Protein AF-A0A969HF76-F1 (afdb_monomer_lite)

Secondary structure (DSSP, 8-state):
-EEE---TTTHHHHHHHHHHHHHHHHHHHHHHHHHHHHHHHHHSS-HHHHHHH--GGGSTTHHHHHHHHHHHHHHHHHHHHHHHHHHTPEEE-HHHHHHHSPP--------------------------------

Sequence (135 aa):
MVIELREKGGAQPVLQAIEAYKVRLKAGIERSKRQLAKFEQHYGVDTGHFLQTMAAEDLDGGDLEYVEWAGEARLLEGLEAELTELDHAHFSFPWLVERMLPKKEHRVTQRLRGDTQRETKHPLRTSVISLCSSA

pLDDT: mean 78.89, std 23.84, range [31.62, 98.88]

Structure (mmCIF, N/CA/C/O backbone):
data_AF-A0A969HF76-F1
#
_entry.id   AF-A0A969HF76-F1
#
loop_
_atom_site.group_PDB
_atom_site.id
_atom_site.type_symbol
_atom_site.label_atom_id
_atom_site.label_alt_id
_atom_site.label_comp_id
_atom_site.label_asym_id
_atom_site.label_entity_id
_atom_site.label_seq_id
_atom_site.pdbx_PDB_ins_code
_atom_site.Cartn_x
_atom_site.Cartn_y
_atom_site.Cartn_z
_atom_site.occupancy
_atom_site.B_iso_or_equiv
_atom_site.auth_seq_id
_atom_site.auth_comp_id
_atom_site.auth_asym_id
_atom_site.auth_atom_id
_atom_site.pdbx_PDB_model_num
ATOM 1 N N . MET A 1 1 ? 12.786 -11.709 -9.544 1.00 79.38 1 MET A N 1
ATOM 2 C CA . MET A 1 1 ? 12.393 -11.732 -10.980 1.00 79.38 1 MET A CA 1
ATOM 3 C C . MET A 1 1 ? 13.620 -11.466 -11.860 1.00 79.38 1 MET A C 1
ATOM 5 O O . MET A 1 1 ? 14.520 -10.777 -11.392 1.00 79.38 1 MET A O 1
ATOM 9 N N . VAL A 1 2 ? 13.679 -11.978 -13.100 1.00 79.31 2 VAL A N 1
ATOM 10 C CA . VAL A 1 2 ? 14.730 -11.630 -14.086 1.00 79.31 2 VAL A CA 1
ATOM 11 C C . VAL A 1 2 ? 14.092 -11.021 -15.333 1.00 79.31 2 VAL A C 1
ATOM 13 O O . VAL A 1 2 ? 13.146 -11.592 -15.868 1.00 79.31 2 VAL A O 1
ATOM 16 N N . ILE A 1 3 ? 14.615 -9.885 -15.801 1.00 79.69 3 ILE A N 1
ATOM 17 C CA . ILE A 1 3 ? 14.142 -9.186 -17.006 1.00 79.69 3 ILE A CA 1
ATOM 18 C C . ILE A 1 3 ? 15.264 -9.191 -18.055 1.00 79.69 3 ILE A C 1
ATOM 20 O O . ILE A 1 3 ? 16.329 -8.614 -17.833 1.00 79.69 3 ILE A O 1
ATOM 24 N N . GLU A 1 4 ? 15.038 -9.846 -19.200 1.00 77.69 4 GLU A N 1
ATOM 25 C CA . GLU A 1 4 ? 15.976 -9.863 -20.333 1.00 77.69 4 GLU A CA 1
ATOM 26 C C . GLU A 1 4 ? 15.750 -8.673 -21.273 1.00 77.69 4 GLU A C 1
ATOM 28 O O . GLU A 1 4 ? 14.685 -8.538 -21.875 1.00 77.69 4 GLU A O 1
ATOM 33 N N . LEU A 1 5 ? 16.779 -7.849 -21.485 1.00 79.06 5 LEU A N 1
ATOM 34 C CA . LEU A 1 5 ? 16.720 -6.704 -22.397 1.00 79.06 5 LEU A CA 1
ATOM 35 C C . LEU A 1 5 ? 17.625 -6.947 -23.609 1.00 79.06 5 LEU A C 1
ATOM 37 O O . LEU A 1 5 ? 18.821 -6.651 -23.594 1.00 79.06 5 LEU A O 1
ATOM 41 N N . ARG A 1 6 ? 17.032 -7.523 -24.665 1.00 70.62 6 ARG A N 1
ATOM 42 C CA . ARG A 1 6 ? 17.732 -8.017 -25.869 1.00 70.62 6 ARG A CA 1
ATOM 43 C C . ARG A 1 6 ? 18.296 -6.915 -26.761 1.00 70.62 6 ARG A C 1
ATOM 45 O O . ARG A 1 6 ? 19.363 -7.099 -27.337 1.00 70.62 6 ARG A O 1
ATOM 52 N N . GLU A 1 7 ? 17.626 -5.770 -26.839 1.00 75.06 7 GLU A N 1
ATOM 53 C CA . GLU A 1 7 ? 18.064 -4.642 -27.660 1.00 75.06 7 GLU A CA 1
ATOM 54 C C . GLU A 1 7 ? 18.624 -3.499 -26.816 1.00 75.06 7 GLU A C 1
ATOM 56 O O . GLU A 1 7 ? 17.982 -2.984 -25.899 1.00 75.06 7 GLU A O 1
ATOM 61 N N . LYS A 1 8 ? 19.821 -3.041 -27.189 1.00 67.31 8 LYS A N 1
ATOM 62 C CA . LYS A 1 8 ? 20.531 -1.958 -26.501 1.00 67.31 8 LYS A CA 1
ATOM 63 C C . LYS A 1 8 ? 19.772 -0.621 -26.523 1.00 67.31 8 LYS A C 1
ATOM 65 O O . LYS A 1 8 ? 19.903 0.154 -25.583 1.00 67.31 8 LYS A O 1
ATOM 70 N N . GLY A 1 9 ? 18.987 -0.355 -27.572 1.00 74.81 9 GLY A N 1
ATOM 71 C CA . GLY A 1 9 ? 18.173 0.864 -27.692 1.00 74.81 9 GLY A CA 1
ATOM 72 C C . GLY A 1 9 ? 16.927 0.867 -26.797 1.00 74.81 9 GLY A C 1
ATOM 73 O O . GLY A 1 9 ? 16.581 1.905 -26.242 1.00 74.81 9 GLY A O 1
ATOM 74 N N . GLY A 1 10 ? 16.288 -0.293 -26.606 1.00 76.06 10 GLY A N 1
ATOM 75 C CA . GLY A 1 10 ? 15.084 -0.431 -25.775 1.00 76.06 10 GLY A CA 1
ATOM 76 C C . GLY A 1 10 ? 15.357 -0.514 -24.269 1.00 76.06 10 GLY A C 1
ATOM 77 O O . GLY A 1 10 ? 14.471 -0.234 -23.467 1.00 76.06 10 GLY A O 1
ATOM 78 N N . ALA A 1 11 ? 16.586 -0.853 -23.867 1.00 83.19 11 ALA A N 1
ATOM 79 C CA . ALA A 1 11 ? 16.950 -1.043 -22.464 1.00 83.19 11 ALA A CA 1
ATOM 80 C C . ALA A 1 11 ? 16.732 0.204 -21.583 1.00 83.19 11 ALA A C 1
ATOM 82 O O . ALA A 1 11 ? 16.192 0.101 -20.483 1.00 83.19 11 ALA A O 1
ATOM 83 N N . GLN A 1 12 ? 17.147 1.385 -22.051 1.00 84.56 12 GLN A N 1
ATOM 84 C CA . GLN A 1 12 ? 17.135 2.598 -21.229 1.00 84.56 12 GLN A CA 1
ATOM 85 C C . GLN A 1 12 ? 15.720 3.161 -20.973 1.00 84.56 12 GLN A C 1
ATOM 87 O O . GLN A 1 12 ? 15.438 3.471 -19.814 1.00 84.56 12 GLN A O 1
ATOM 92 N N . PRO A 1 13 ? 14.802 3.222 -21.963 1.00 88.50 13 PRO A N 1
ATOM 93 C CA . PRO A 1 13 ? 13.399 3.559 -21.707 1.00 88.50 13 PRO A CA 1
ATOM 94 C C . PRO A 1 13 ? 12.704 2.606 -20.724 1.00 88.50 13 PRO A C 1
ATOM 96 O O . PRO A 1 13 ? 11.936 3.065 -19.882 1.00 88.50 13 PRO A O 1
ATOM 99 N N . VAL A 1 14 ? 12.996 1.297 -20.775 1.00 89.69 14 VAL A N 1
ATOM 100 C CA . VAL A 1 14 ? 12.409 0.319 -19.838 1.00 89.69 14 VAL A CA 1
ATOM 101 C C . VAL A 1 14 ? 12.888 0.562 -18.405 1.00 89.69 14 VAL A C 1
ATOM 103 O O . VAL A 1 14 ? 12.067 0.604 -17.493 1.00 89.69 14 VAL A O 1
ATOM 106 N N . LEU A 1 15 ? 14.190 0.792 -18.196 1.00 88.69 15 LEU A N 1
ATOM 107 C CA . LEU A 1 15 ? 14.722 1.134 -16.870 1.00 88.69 15 LEU A CA 1
ATOM 108 C C . LEU A 1 15 ? 14.096 2.428 -16.322 1.00 88.69 15 LEU A C 1
ATOM 110 O O . LEU A 1 15 ? 13.695 2.474 -15.163 1.00 88.69 15 LEU A O 1
ATOM 114 N N . GLN A 1 16 ? 13.949 3.459 -17.160 1.00 91.88 16 GLN A N 1
ATOM 115 C CA . GLN A 1 16 ? 13.294 4.713 -16.771 1.00 91.88 16 GLN A CA 1
ATOM 116 C C . GLN A 1 16 ? 11.816 4.517 -16.403 1.00 91.88 16 GLN A C 1
ATOM 118 O O . GLN A 1 16 ? 11.350 5.112 -15.433 1.00 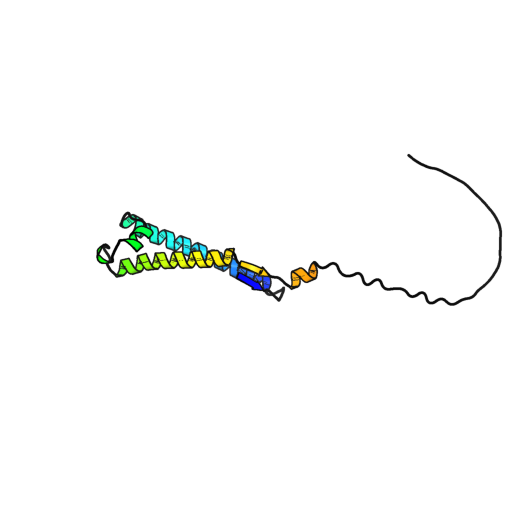91.88 16 GLN A O 1
ATOM 123 N N . ALA A 1 17 ? 11.087 3.670 -17.136 1.00 93.12 17 ALA A N 1
ATOM 124 C CA . ALA A 1 17 ? 9.698 3.342 -16.826 1.00 93.12 17 ALA A CA 1
ATOM 125 C C . ALA A 1 17 ? 9.562 2.598 -15.486 1.00 93.12 17 ALA A C 1
ATOM 127 O O . ALA A 1 17 ? 8.661 2.909 -14.709 1.00 93.12 17 ALA A O 1
ATOM 128 N N . ILE A 1 18 ? 10.477 1.669 -15.186 1.00 94.19 18 ILE A N 1
ATOM 129 C CA . ILE A 1 18 ? 10.492 0.925 -13.917 1.00 94.19 18 ILE A CA 1
ATOM 130 C C . ILE A 1 18 ? 10.798 1.855 -12.738 1.00 94.19 18 ILE A C 1
ATOM 132 O O . ILE A 1 18 ? 10.076 1.823 -11.744 1.00 94.19 18 ILE A O 1
ATOM 136 N N . GLU A 1 19 ? 11.792 2.739 -12.848 1.00 94.62 19 GLU A N 1
ATOM 137 C CA . GLU A 1 19 ? 12.088 3.708 -11.783 1.00 94.62 19 GLU A CA 1
ATOM 138 C C . GLU A 1 19 ? 10.936 4.706 -11.572 1.00 94.62 19 GLU A C 1
ATOM 140 O O . GLU A 1 19 ? 10.531 4.962 -10.436 1.00 94.62 19 GLU A O 1
ATOM 145 N N . ALA A 1 20 ? 10.318 5.201 -12.651 1.00 97.06 20 ALA A N 1
ATOM 146 C CA . ALA A 1 20 ? 9.118 6.032 -12.554 1.00 97.06 20 ALA A CA 1
ATOM 147 C C . ALA A 1 20 ? 7.943 5.287 -11.887 1.00 97.06 20 ALA A C 1
ATOM 149 O O . ALA A 1 20 ? 7.167 5.892 -11.145 1.00 97.06 20 ALA A O 1
ATOM 150 N N . TYR A 1 21 ? 7.817 3.977 -12.112 1.00 97.69 21 TYR A N 1
ATOM 151 C CA . TYR A 1 21 ? 6.798 3.147 -11.475 1.00 97.69 21 TYR A CA 1
ATOM 152 C C . TYR A 1 21 ? 7.081 2.922 -9.981 1.00 97.69 21 TYR A C 1
ATOM 154 O O . TYR A 1 21 ? 6.193 3.156 -9.162 1.00 97.69 21 TYR A O 1
ATOM 162 N N . LYS A 1 22 ? 8.330 2.626 -9.593 1.00 97.62 22 LYS A N 1
ATOM 163 C CA . LYS A 1 22 ? 8.752 2.550 -8.179 1.00 97.62 22 LYS A CA 1
ATOM 164 C C . LYS A 1 22 ? 8.459 3.837 -7.406 1.00 97.62 22 LYS A C 1
ATOM 166 O O . LYS A 1 22 ? 8.016 3.776 -6.261 1.00 97.62 22 LYS A O 1
ATOM 171 N N . VAL A 1 23 ? 8.664 5.006 -8.020 1.00 98.25 23 VAL A N 1
ATOM 172 C CA . VAL A 1 23 ? 8.302 6.305 -7.418 1.00 98.25 23 VAL A CA 1
ATOM 173 C C . VAL A 1 23 ? 6.790 6.413 -7.175 1.00 98.25 23 VAL A C 1
ATOM 175 O O . VAL A 1 23 ? 6.375 6.910 -6.128 1.00 98.25 23 VAL A O 1
ATOM 178 N N . ARG A 1 24 ? 5.954 5.911 -8.095 1.00 98.38 24 ARG A N 1
ATOM 179 C CA . ARG A 1 24 ? 4.488 5.898 -7.937 1.00 98.38 24 ARG A CA 1
ATOM 180 C C . ARG A 1 24 ? 4.033 4.924 -6.847 1.00 98.38 24 ARG A C 1
ATOM 182 O O . ARG A 1 24 ? 3.186 5.312 -6.047 1.00 98.38 24 ARG A O 1
ATOM 189 N N . LEU A 1 25 ? 4.627 3.730 -6.762 1.00 98.56 25 LEU A N 1
ATOM 190 C CA . LEU A 1 25 ? 4.370 2.775 -5.674 1.00 98.56 25 LEU A CA 1
ATOM 191 C C . LEU A 1 25 ? 4.706 3.391 -4.311 1.00 98.56 25 LEU A C 1
ATOM 193 O O . LEU A 1 25 ? 3.855 3.415 -3.428 1.00 98.56 25 LEU A O 1
ATOM 197 N N . LYS A 1 26 ? 5.890 4.004 -4.168 1.00 98.75 26 LYS A N 1
ATOM 198 C CA . LYS A 1 26 ? 6.300 4.716 -2.941 1.00 98.75 26 LYS A CA 1
ATOM 199 C C . LYS A 1 26 ? 5.317 5.831 -2.562 1.00 98.75 26 LYS A C 1
ATOM 201 O O . LYS A 1 26 ? 4.925 5.932 -1.405 1.00 98.75 26 LYS A O 1
ATOM 206 N N . ALA A 1 27 ? 4.850 6.627 -3.526 1.00 98.62 27 ALA A N 1
ATOM 207 C CA . ALA A 1 27 ? 3.831 7.649 -3.271 1.00 98.62 27 ALA A CA 1
ATOM 208 C C . ALA A 1 27 ? 2.471 7.060 -2.829 1.00 98.62 27 ALA A C 1
ATOM 210 O O . ALA A 1 27 ? 1.781 7.671 -2.008 1.00 98.62 27 ALA A O 1
ATOM 211 N N . GLY A 1 28 ? 2.098 5.882 -3.345 1.00 98.62 28 GLY A N 1
ATOM 212 C CA . GLY A 1 28 ? 0.917 5.121 -2.926 1.00 98.62 28 GLY A CA 1
ATOM 213 C C . GLY A 1 28 ? 1.039 4.571 -1.502 1.00 98.62 28 GLY A C 1
ATOM 214 O O . GLY A 1 28 ? 0.156 4.814 -0.683 1.00 98.62 28 GLY A O 1
ATOM 215 N N . ILE A 1 29 ? 2.159 3.920 -1.177 1.00 98.88 29 ILE A N 1
ATOM 216 C CA . ILE A 1 29 ? 2.488 3.407 0.167 1.00 98.88 29 ILE A CA 1
ATOM 217 C C . ILE A 1 29 ? 2.366 4.525 1.208 1.00 98.88 29 ILE A C 1
ATOM 219 O O . ILE A 1 29 ? 1.644 4.399 2.194 1.00 98.88 29 ILE A O 1
ATOM 223 N N . GLU A 1 30 ? 2.996 5.669 0.939 1.00 98.81 30 GLU A N 1
ATOM 224 C CA . GLU A 1 30 ? 2.966 6.831 1.829 1.00 98.81 30 GLU A CA 1
ATOM 225 C C . GLU A 1 30 ? 1.565 7.449 1.968 1.00 98.81 30 GLU A C 1
ATOM 227 O O . GLU A 1 30 ? 1.218 7.981 3.023 1.00 98.81 30 GLU A O 1
ATOM 232 N N . ARG A 1 31 ? 0.731 7.393 0.920 1.00 98.75 31 ARG A N 1
ATOM 233 C CA . ARG A 1 31 ? -0.685 7.785 1.013 1.00 98.75 31 ARG A CA 1
ATOM 234 C C . ARG A 1 31 ? -1.464 6.821 1.907 1.00 98.75 31 ARG A C 1
ATOM 236 O O . ARG A 1 31 ? -2.187 7.302 2.774 1.00 98.75 31 ARG A O 1
ATOM 243 N N . SER A 1 32 ? -1.292 5.520 1.699 1.00 98.62 32 SER A N 1
ATOM 244 C CA . SER A 1 32 ? -2.036 4.469 2.402 1.00 98.62 32 SER A CA 1
ATOM 245 C C . SER A 1 32 ? -1.713 4.495 3.897 1.00 98.62 32 SER A C 1
ATOM 247 O O . SER A 1 32 ? -2.612 4.598 4.725 1.00 98.62 32 SER A O 1
ATOM 249 N N . LYS A 1 33 ? -0.424 4.603 4.255 1.00 98.81 33 LYS A N 1
ATOM 250 C CA . LYS A 1 33 ? 0.032 4.802 5.645 1.00 98.81 33 LYS A CA 1
ATOM 251 C C . LYS A 1 33 ? -0.594 6.028 6.314 1.00 98.81 33 LYS A C 1
ATOM 253 O O . LYS A 1 33 ? -1.038 5.942 7.453 1.00 98.81 33 LYS A O 1
ATOM 258 N N . ARG A 1 34 ? -0.698 7.162 5.607 1.00 98.75 34 ARG A N 1
ATOM 259 C CA . ARG A 1 34 ? -1.385 8.364 6.123 1.00 98.75 34 ARG A CA 1
ATOM 260 C C . ARG A 1 34 ? -2.903 8.219 6.238 1.00 98.75 34 ARG A C 1
ATOM 262 O O . ARG A 1 34 ? -3.507 9.033 6.930 1.00 98.75 34 ARG A O 1
ATOM 269 N N . GLN A 1 35 ? -3.526 7.281 5.529 1.00 98.50 35 GLN A N 1
ATOM 270 C CA . GLN A 1 35 ? -4.957 7.017 5.653 1.00 98.50 35 GLN A CA 1
ATOM 271 C C . GLN A 1 35 ? -5.225 6.051 6.813 1.00 98.50 35 GLN A C 1
ATOM 273 O O . GLN A 1 35 ? -6.044 6.382 7.665 1.00 98.50 35 GLN A O 1
ATOM 278 N N . LEU A 1 36 ? -4.460 4.958 6.920 1.00 98.69 36 LEU A N 1
ATOM 279 C CA . LEU A 1 36 ? -4.487 4.042 8.069 1.00 98.69 36 LEU A CA 1
ATOM 280 C C . LEU A 1 36 ? -4.266 4.781 9.392 1.00 98.69 36 LEU A C 1
ATOM 282 O O . LEU A 1 36 ? -5.086 4.661 10.294 1.00 98.69 36 LEU A O 1
ATOM 286 N N . ALA A 1 37 ? -3.257 5.654 9.461 1.00 98.62 37 ALA A N 1
ATOM 287 C CA . ALA A 1 37 ? -2.962 6.438 10.661 1.00 98.62 37 ALA A CA 1
ATOM 288 C C . ALA A 1 37 ? -4.138 7.308 11.159 1.00 98.62 37 ALA A C 1
ATOM 290 O O . ALA A 1 37 ? -4.160 7.676 12.330 1.00 98.62 37 ALA A O 1
ATOM 291 N N . LYS A 1 38 ? -5.120 7.652 10.306 1.00 98.50 38 LYS A N 1
ATOM 292 C CA . LYS A 1 38 ? -6.334 8.370 10.741 1.00 98.50 38 LYS A CA 1
ATOM 293 C C . LYS A 1 38 ? -7.301 7.447 11.468 1.00 98.50 38 LYS A C 1
ATOM 295 O O . LYS A 1 38 ? -7.815 7.841 12.507 1.00 98.50 38 LYS A O 1
ATOM 300 N N . PHE A 1 39 ? -7.533 6.248 10.931 1.00 98.38 39 PHE A N 1
ATOM 301 C CA . PHE A 1 39 ? -8.362 5.237 11.582 1.00 98.38 39 PHE A CA 1
ATOM 302 C C . PHE A 1 39 ? -7.721 4.803 12.907 1.00 98.38 39 PHE A C 1
ATOM 304 O O . PHE A 1 39 ? -8.372 4.834 13.947 1.00 98.38 39 PHE A O 1
ATOM 311 N N . GLU A 1 40 ? -6.411 4.539 12.898 1.00 98.56 40 GLU A N 1
ATOM 312 C CA . GLU A 1 40 ? -5.649 4.186 14.103 1.00 98.56 40 GLU A CA 1
ATOM 313 C C . GLU A 1 40 ? -5.694 5.295 15.168 1.00 98.56 40 GLU A C 1
ATOM 315 O O . GLU A 1 40 ? -5.823 5.015 16.360 1.00 98.56 40 GLU A O 1
ATOM 320 N N . GLN A 1 41 ? -5.647 6.568 14.756 1.00 98.50 41 GLN A N 1
ATOM 321 C CA . GLN A 1 41 ? -5.794 7.707 15.664 1.00 98.50 41 GLN A CA 1
ATOM 322 C C . GLN A 1 41 ? -7.232 7.884 16.185 1.00 98.50 41 GLN A C 1
ATOM 324 O O . GLN A 1 41 ? -7.397 8.302 17.330 1.00 98.50 41 GLN A O 1
ATOM 329 N N . HIS A 1 42 ? -8.254 7.610 15.368 1.00 98.19 42 HIS A N 1
ATOM 330 C CA . HIS A 1 42 ? -9.666 7.753 15.750 1.00 98.19 42 HIS A CA 1
ATOM 331 C C . HIS A 1 42 ? -10.090 6.678 16.757 1.00 98.19 42 HIS A C 1
ATOM 333 O O . HIS A 1 42 ? -10.656 7.006 17.796 1.00 98.19 42 HIS A O 1
ATOM 339 N N . TYR A 1 43 ? -9.740 5.416 16.492 1.00 97.69 43 TYR A N 1
ATOM 340 C CA . TYR A 1 43 ? -10.102 4.273 17.340 1.00 97.69 43 TYR A CA 1
ATOM 341 C C . TYR A 1 43 ? -9.074 3.949 18.436 1.00 97.69 43 TYR A C 1
ATOM 343 O O . TYR A 1 43 ? -9.378 3.205 19.367 1.00 97.69 43 TYR A O 1
ATOM 351 N N . GLY A 1 44 ? -7.859 4.503 18.367 1.00 98.00 44 GLY A N 1
ATOM 352 C CA . GLY A 1 44 ? -6.812 4.297 19.375 1.00 98.00 44 GLY A CA 1
ATOM 353 C C . GLY A 1 44 ? -6.165 2.906 19.357 1.00 98.00 44 GLY A C 1
ATOM 354 O O . GLY A 1 44 ? -5.544 2.514 20.346 1.00 98.00 44 GLY A O 1
ATOM 355 N N . VAL A 1 45 ? -6.302 2.166 18.253 1.00 97.75 45 VAL A N 1
ATOM 356 C CA . VAL A 1 45 ? -5.761 0.812 18.044 1.00 97.75 45 VAL A CA 1
ATOM 357 C C . VAL A 1 45 ? -4.997 0.744 16.724 1.00 97.75 45 VAL A C 1
ATOM 359 O O . VAL A 1 45 ? -5.300 1.493 15.800 1.00 97.75 45 VAL A O 1
ATOM 362 N N . ASP A 1 46 ? -4.016 -0.149 16.607 1.00 98.31 46 ASP A N 1
ATOM 363 C CA . ASP A 1 46 ? -3.315 -0.358 15.339 1.00 98.31 46 ASP A CA 1
ATOM 364 C C . ASP A 1 46 ? -4.142 -1.191 14.341 1.00 98.31 46 ASP A C 1
ATOM 366 O O . ASP A 1 46 ? -5.009 -1.986 14.716 1.00 98.31 46 ASP A O 1
ATOM 370 N N . THR A 1 47 ? -3.834 -1.047 13.050 1.00 98.38 47 THR A N 1
ATOM 371 C CA . THR A 1 47 ? -4.498 -1.778 11.957 1.00 98.38 47 THR A CA 1
ATOM 372 C C . THR A 1 47 ? -4.393 -3.304 12.117 1.00 98.38 47 THR A C 1
ATOM 374 O O . THR A 1 47 ? -5.279 -4.038 11.680 1.00 98.38 47 THR A O 1
ATOM 377 N N . GLY A 1 48 ? -3.331 -3.808 12.755 1.00 98.12 48 GLY A N 1
ATOM 378 C CA . GLY A 1 48 ? -3.145 -5.233 13.019 1.00 98.12 48 GLY A CA 1
ATOM 379 C C . GLY A 1 48 ? -4.101 -5.767 14.086 1.00 98.12 48 GLY A C 1
ATOM 380 O O . GLY A 1 48 ? -4.608 -6.877 13.923 1.00 98.12 48 GLY A O 1
ATOM 381 N N . HIS A 1 49 ? -4.376 -4.984 15.134 1.00 98.19 49 HIS A N 1
ATOM 382 C CA . HIS A 1 49 ? -5.428 -5.268 16.111 1.00 98.19 49 HIS A CA 1
ATOM 383 C C . HIS A 1 49 ? -6.804 -5.251 15.438 1.00 98.19 49 HIS A C 1
ATOM 385 O O . HIS A 1 49 ? -7.498 -6.263 15.471 1.00 98.19 49 HIS A O 1
ATOM 391 N N . PHE A 1 50 ? -7.141 -4.155 14.747 1.00 98.38 50 PHE A N 1
ATOM 392 C CA . PHE A 1 50 ? -8.403 -3.991 14.013 1.00 98.38 50 PHE A CA 1
ATOM 393 C C . PHE A 1 50 ? -8.746 -5.220 13.146 1.00 98.38 50 PHE A C 1
ATOM 395 O O . PHE A 1 50 ? -9.812 -5.810 13.309 1.00 98.38 50 PHE A O 1
ATOM 402 N N . LEU A 1 51 ? -7.809 -5.680 12.307 1.00 98.06 51 LEU A N 1
ATOM 403 C CA . LEU A 1 51 ? -8.003 -6.841 11.422 1.00 98.06 51 LEU A CA 1
ATOM 404 C C . LEU A 1 51 ? -8.167 -8.195 12.144 1.00 98.06 51 LEU A C 1
ATOM 406 O O . LEU A 1 51 ? -8.550 -9.174 11.503 1.00 98.06 51 LEU A O 1
ATOM 410 N N . GLN A 1 52 ? -7.825 -8.290 13.431 1.00 98.00 52 GLN A N 1
ATOM 411 C CA . GLN A 1 52 ? -7.855 -9.535 14.210 1.00 98.00 52 GLN A CA 1
ATOM 412 C C . GLN A 1 52 ? -9.022 -9.617 15.197 1.00 98.00 52 GLN A C 1
ATOM 414 O O . GLN A 1 52 ? -9.456 -10.727 15.512 1.00 98.00 52 GLN A O 1
ATOM 419 N N . THR A 1 53 ? -9.482 -8.484 15.732 1.00 97.12 53 THR A N 1
ATOM 420 C CA . THR A 1 53 ? -10.373 -8.452 16.905 1.00 97.12 53 THR A CA 1
ATOM 421 C C . THR A 1 53 ? -11.659 -7.662 16.710 1.00 97.12 53 THR A C 1
ATOM 423 O O . THR A 1 53 ? -12.614 -7.946 17.430 1.00 97.12 53 THR A O 1
ATOM 426 N N . MET A 1 54 ? -11.699 -6.700 15.783 1.00 97.62 54 MET A N 1
ATOM 427 C CA . MET A 1 54 ? -12.846 -5.805 15.604 1.00 97.62 54 MET A CA 1
ATOM 428 C C . MET A 1 54 ? -13.789 -6.296 14.504 1.00 97.62 54 MET A C 1
ATOM 430 O O . MET A 1 54 ? -13.365 -6.894 13.509 1.00 97.62 54 MET A O 1
ATOM 434 N N . ALA A 1 55 ? -15.072 -5.999 14.677 1.00 96.50 55 ALA A N 1
ATOM 435 C CA . ALA A 1 55 ? -16.126 -6.188 13.693 1.00 96.50 55 ALA A CA 1
ATOM 436 C C . ALA A 1 55 ? -16.621 -4.834 13.147 1.00 96.50 55 ALA A C 1
ATOM 438 O O . ALA A 1 55 ? -16.172 -3.768 13.570 1.00 96.50 55 ALA A O 1
ATOM 439 N N . ALA A 1 56 ? -17.545 -4.866 12.186 1.00 96.12 56 ALA A N 1
ATOM 440 C CA . ALA A 1 56 ? -18.139 -3.651 11.630 1.00 96.12 56 ALA A CA 1
ATOM 441 C C . ALA A 1 56 ? -18.968 -2.893 12.680 1.00 96.12 56 ALA A C 1
ATOM 443 O O . ALA A 1 56 ? -18.985 -1.668 12.696 1.00 96.12 56 ALA A O 1
ATOM 444 N N . GLU A 1 57 ? -19.610 -3.622 13.592 1.00 96.38 57 GLU A N 1
ATOM 445 C CA . GLU A 1 57 ? -20.435 -3.096 14.678 1.00 96.38 57 GLU A CA 1
ATOM 446 C C . GLU A 1 57 ? -19.641 -2.327 15.752 1.00 96.38 57 GLU A C 1
ATOM 448 O O . GLU A 1 57 ? -20.249 -1.613 16.550 1.00 96.38 57 GLU A O 1
ATOM 453 N N . ASP A 1 58 ? -18.307 -2.442 15.761 1.00 96.12 58 ASP A N 1
ATOM 454 C CA . ASP A 1 58 ? -17.410 -1.685 16.646 1.00 96.12 58 ASP A CA 1
ATOM 455 C C . ASP A 1 58 ? -17.013 -0.306 16.070 1.00 96.12 58 ASP A C 1
ATOM 457 O O . ASP A 1 58 ? -16.329 0.465 16.747 1.00 96.12 58 ASP A O 1
ATOM 461 N N . LEU A 1 59 ? -17.407 0.009 14.826 1.00 96.88 59 LEU A N 1
ATOM 462 C CA . LEU A 1 59 ? -17.044 1.241 14.112 1.00 96.88 59 LEU A CA 1
ATOM 463 C C . LEU A 1 59 ? -18.230 2.207 13.984 1.00 96.88 59 LEU A C 1
ATOM 465 O O . LEU A 1 59 ? -19.356 1.794 13.704 1.00 96.88 59 LEU A O 1
ATOM 469 N N . ASP A 1 60 ? -17.964 3.513 14.084 1.00 95.75 60 ASP A N 1
ATOM 470 C CA . ASP A 1 60 ? -18.978 4.572 13.956 1.00 95.75 60 ASP A CA 1
ATOM 471 C C . ASP A 1 60 ? -19.671 4.544 12.576 1.00 95.75 60 ASP A C 1
ATOM 473 O O . ASP A 1 60 ? -20.878 4.780 12.467 1.00 95.75 60 ASP A O 1
ATOM 477 N N . GLY A 1 61 ? -18.913 4.254 11.511 1.00 95.12 61 GLY A N 1
ATOM 478 C CA . GLY A 1 61 ? -19.392 4.124 10.134 1.00 95.12 61 GLY A CA 1
ATOM 479 C C . GLY A 1 61 ? -19.823 2.711 9.716 1.00 95.12 61 GLY A C 1
ATOM 480 O O . GLY A 1 61 ? -20.174 2.513 8.548 1.00 95.12 61 GLY A O 1
ATOM 481 N N . GLY A 1 62 ? -19.814 1.735 10.630 1.00 97.38 62 GLY A N 1
ATOM 482 C CA . GLY A 1 62 ? -20.283 0.372 10.37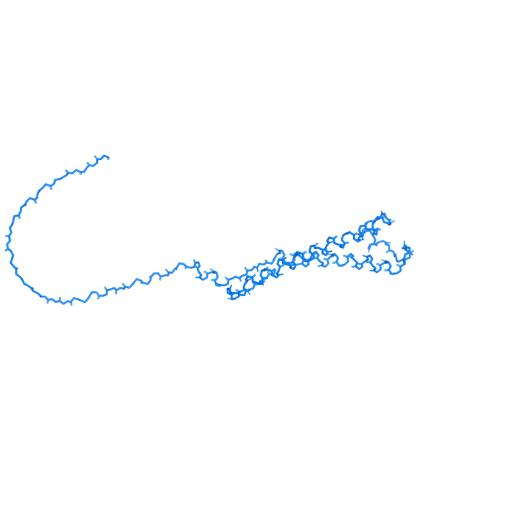6 1.00 97.38 62 GLY A CA 1
ATOM 483 C C . GLY A 1 62 ? -19.538 -0.358 9.248 1.00 97.38 62 GLY A C 1
ATOM 484 O O . GLY A 1 62 ? -18.331 -0.199 9.053 1.00 97.38 62 GLY A O 1
ATOM 485 N N . ASP A 1 63 ? -20.287 -1.138 8.457 1.00 97.38 63 ASP A N 1
ATOM 486 C CA . ASP A 1 63 ? -19.766 -1.955 7.347 1.00 97.38 63 ASP A CA 1
ATOM 487 C C . ASP A 1 63 ? -18.932 -1.160 6.333 1.00 97.38 63 ASP A C 1
ATOM 489 O O . ASP A 1 63 ? -17.946 -1.669 5.796 1.00 97.38 63 ASP A O 1
ATOM 493 N N . LEU A 1 64 ? -19.328 0.086 6.043 1.00 98.06 64 LEU A N 1
ATOM 494 C CA . LEU A 1 64 ? -18.646 0.917 5.051 1.00 98.06 64 LEU A CA 1
ATOM 495 C C . LEU A 1 64 ? -17.231 1.261 5.520 1.00 98.06 64 LEU A C 1
ATOM 497 O O . LEU A 1 64 ? -16.272 1.066 4.777 1.00 98.06 64 LEU A O 1
ATOM 501 N N . GLU A 1 65 ? -17.104 1.724 6.761 1.00 98.25 65 GLU A N 1
ATOM 502 C CA . GLU A 1 65 ? -15.813 2.087 7.343 1.00 98.25 65 GLU A CA 1
ATOM 503 C C . GLU A 1 65 ? -14.922 0.858 7.558 1.00 98.25 65 GLU A C 1
ATOM 505 O O . GLU A 1 65 ? -13.720 0.915 7.296 1.00 98.25 65 GLU A O 1
ATOM 510 N N . TYR A 1 66 ? -15.516 -0.285 7.922 1.00 98.44 66 TYR A N 1
ATOM 511 C CA . TYR A 1 66 ? -14.799 -1.557 8.020 1.00 98.44 66 TYR A CA 1
ATOM 512 C C . TYR A 1 66 ? -14.154 -1.939 6.683 1.00 98.44 66 TYR A C 1
ATOM 514 O O . TYR A 1 66 ? -12.967 -2.270 6.621 1.00 98.44 66 TYR A O 1
ATOM 522 N N . VAL A 1 67 ? -14.925 -1.859 5.592 1.00 98.31 67 VAL A N 1
ATOM 523 C CA . VAL A 1 67 ? -14.443 -2.144 4.234 1.00 98.31 67 VAL A CA 1
ATOM 524 C C . VAL A 1 67 ? -13.394 -1.124 3.783 1.00 98.31 67 VAL A C 1
ATOM 526 O O . VAL A 1 67 ? -12.426 -1.517 3.131 1.00 98.31 67 VAL A O 1
ATOM 529 N N . GLU A 1 68 ? -13.531 0.155 4.142 1.00 98.44 68 GLU A N 1
ATOM 530 C CA . GLU A 1 68 ? -12.527 1.182 3.836 1.00 98.44 68 GLU A CA 1
ATOM 531 C C . GLU A 1 68 ? -11.195 0.928 4.560 1.00 98.44 68 GLU A C 1
ATOM 533 O O . GLU A 1 68 ? -10.149 0.905 3.907 1.00 98.44 68 GLU A O 1
ATOM 538 N N . TRP A 1 69 ? -11.204 0.676 5.874 1.00 98.62 69 TRP A N 1
ATOM 539 C CA . TRP A 1 69 ? -9.976 0.434 6.644 1.00 98.62 69 TRP A CA 1
ATOM 540 C C . TRP A 1 69 ? -9.312 -0.892 6.247 1.00 98.62 69 TRP A C 1
ATOM 542 O O . TRP A 1 69 ? -8.120 -0.920 5.923 1.00 98.62 69 TRP A O 1
ATOM 552 N N . ALA A 1 70 ? -10.074 -1.989 6.173 1.00 98.50 70 ALA A N 1
ATOM 553 C CA . ALA A 1 70 ? -9.541 -3.284 5.748 1.00 98.50 70 ALA A CA 1
ATOM 554 C C . ALA A 1 70 ? -9.051 -3.255 4.286 1.00 98.50 70 ALA A C 1
ATOM 556 O O . ALA A 1 70 ? -8.031 -3.866 3.956 1.00 98.50 70 ALA A O 1
ATOM 557 N N . GLY A 1 71 ? -9.740 -2.509 3.417 1.00 98.50 71 GLY A N 1
ATOM 558 C CA . GLY A 1 71 ? -9.346 -2.285 2.028 1.00 98.50 71 GLY A CA 1
ATOM 559 C C . GLY A 1 71 ? -8.039 -1.503 1.896 1.00 98.50 71 GLY A C 1
ATOM 560 O O . GLY A 1 71 ? -7.158 -1.920 1.147 1.00 98.50 71 GLY A O 1
ATOM 561 N N . GLU A 1 72 ? -7.868 -0.416 2.653 1.00 98.75 72 GLU A N 1
ATOM 562 C CA . GLU A 1 72 ? -6.631 0.380 2.670 1.00 98.75 72 GLU A CA 1
ATOM 563 C C . GLU A 1 72 ? -5.444 -0.429 3.230 1.00 98.75 72 GLU A C 1
ATOM 565 O O . GLU A 1 72 ? -4.328 -0.341 2.714 1.00 98.75 72 GLU A O 1
ATOM 570 N N . ALA A 1 73 ? -5.680 -1.294 4.224 1.00 98.75 73 ALA A N 1
ATOM 571 C CA . ALA A 1 73 ? -4.658 -2.191 4.765 1.00 98.75 73 ALA A CA 1
ATOM 572 C C . ALA A 1 73 ? -4.177 -3.216 3.720 1.00 98.75 73 ALA A C 1
ATOM 574 O O . ALA A 1 73 ? -2.973 -3.406 3.536 1.00 98.75 73 ALA A O 1
ATOM 575 N N . ARG A 1 74 ? -5.111 -3.828 2.976 1.00 98.69 74 ARG A N 1
ATOM 576 C CA . ARG A 1 74 ? -4.794 -4.743 1.863 1.00 98.69 74 ARG A CA 1
ATOM 577 C C . ARG A 1 74 ? -4.150 -4.035 0.672 1.00 98.69 74 ARG A C 1
ATOM 579 O O . ARG A 1 74 ? -3.283 -4.614 0.019 1.00 98.69 74 ARG A O 1
ATOM 586 N N . LEU A 1 75 ? -4.536 -2.789 0.394 1.00 98.62 75 LEU A N 1
ATOM 587 C CA . LEU A 1 75 ? -3.890 -1.967 -0.627 1.00 98.62 75 LEU A CA 1
ATOM 588 C C . LEU A 1 75 ? -2.425 -1.697 -0.264 1.00 98.62 75 LEU A C 1
ATOM 590 O O . LEU A 1 75 ? -1.551 -1.862 -1.115 1.00 98.62 75 LEU A O 1
ATOM 594 N N . LEU A 1 76 ? -2.146 -1.337 0.993 1.00 98.81 76 LEU A N 1
ATOM 595 C CA . LEU A 1 76 ? -0.780 -1.128 1.467 1.00 98.81 76 LEU A 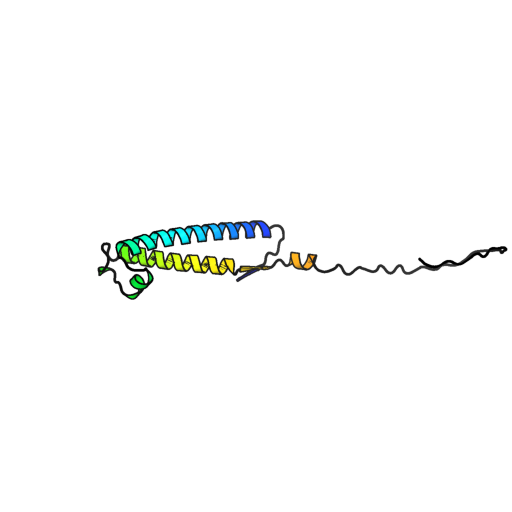CA 1
ATOM 596 C C . LEU A 1 76 ? 0.071 -2.402 1.333 1.00 98.81 76 LEU A C 1
ATOM 598 O O . LEU A 1 76 ? 1.155 -2.337 0.754 1.00 98.81 76 LEU A O 1
ATOM 602 N N . GLU A 1 77 ? -0.437 -3.548 1.797 1.00 98.62 77 GLU A N 1
ATOM 603 C CA . GLU A 1 77 ? 0.224 -4.858 1.675 1.00 98.62 77 GLU A CA 1
ATOM 604 C C . GLU A 1 77 ? 0.598 -5.175 0.214 1.00 98.62 77 GLU A C 1
ATOM 606 O O . GLU A 1 77 ? 1.743 -5.527 -0.076 1.00 98.62 77 GLU A O 1
ATOM 611 N N . GLY A 1 78 ? -0.337 -4.980 -0.725 1.00 98.62 78 GLY A N 1
ATOM 612 C CA . GLY A 1 78 ? -0.096 -5.197 -2.154 1.00 98.62 78 GLY A CA 1
ATOM 613 C C . GLY A 1 78 ? 0.965 -4.263 -2.748 1.00 98.62 78 GLY A C 1
ATOM 614 O O . GLY A 1 78 ? 1.844 -4.716 -3.481 1.00 98.62 78 GLY A O 1
ATOM 615 N N . LEU A 1 79 ? 0.927 -2.971 -2.403 1.00 98.62 79 LEU A N 1
ATOM 616 C CA . LEU A 1 79 ? 1.901 -1.985 -2.887 1.00 98.62 79 LEU A CA 1
ATOM 617 C C . LEU A 1 79 ? 3.316 -2.240 -2.343 1.00 98.62 79 LEU A C 1
ATOM 619 O O . LEU A 1 79 ? 4.296 -2.059 -3.070 1.00 98.62 79 LEU A O 1
ATOM 623 N N . GLU A 1 80 ? 3.439 -2.649 -1.077 1.00 98.50 80 GLU A N 1
ATOM 624 C CA . GLU A 1 80 ? 4.729 -2.999 -0.470 1.00 98.50 80 GLU A CA 1
ATOM 625 C C . GLU A 1 80 ? 5.295 -4.303 -1.048 1.00 98.50 80 GLU A C 1
ATOM 627 O O . GLU A 1 80 ? 6.496 -4.367 -1.337 1.00 98.50 80 GLU A O 1
ATOM 632 N N . ALA A 1 81 ? 4.447 -5.306 -1.303 1.00 98.12 81 ALA A N 1
ATOM 633 C CA . ALA A 1 81 ? 4.843 -6.536 -1.985 1.00 98.12 81 ALA A CA 1
ATOM 634 C C . ALA A 1 81 ? 5.362 -6.259 -3.409 1.00 98.12 81 ALA A C 1
ATOM 636 O O . ALA A 1 81 ? 6.470 -6.676 -3.752 1.00 98.12 81 ALA A O 1
ATOM 637 N N . GLU A 1 82 ? 4.625 -5.491 -4.217 1.00 97.75 82 GLU A N 1
ATOM 638 C CA . GLU A 1 82 ? 5.012 -5.169 -5.598 1.00 97.75 82 GLU A CA 1
ATOM 639 C C . GLU A 1 82 ? 6.309 -4.343 -5.663 1.00 97.75 82 GLU A C 1
ATOM 641 O O . GLU A 1 82 ? 7.202 -4.627 -6.469 1.00 97.75 82 GLU A O 1
ATOM 646 N N . LEU A 1 83 ? 6.472 -3.354 -4.774 1.00 97.81 83 LEU A N 1
ATOM 647 C CA . LEU A 1 83 ? 7.727 -2.608 -4.672 1.00 97.81 83 LEU A CA 1
ATOM 648 C C . LEU A 1 83 ? 8.900 -3.529 -4.298 1.00 97.81 83 LEU A C 1
ATOM 650 O O . LEU A 1 83 ? 9.975 -3.425 -4.893 1.00 97.81 83 LEU A O 1
ATOM 654 N N . THR A 1 84 ? 8.685 -4.456 -3.361 1.00 96.56 84 THR A N 1
ATOM 655 C CA . THR A 1 84 ? 9.691 -5.443 -2.948 1.00 96.56 84 THR A CA 1
ATOM 656 C C . THR A 1 84 ? 10.105 -6.341 -4.114 1.00 96.56 84 THR A C 1
ATOM 658 O O . THR A 1 84 ? 11.303 -6.561 -4.310 1.00 96.56 84 THR A O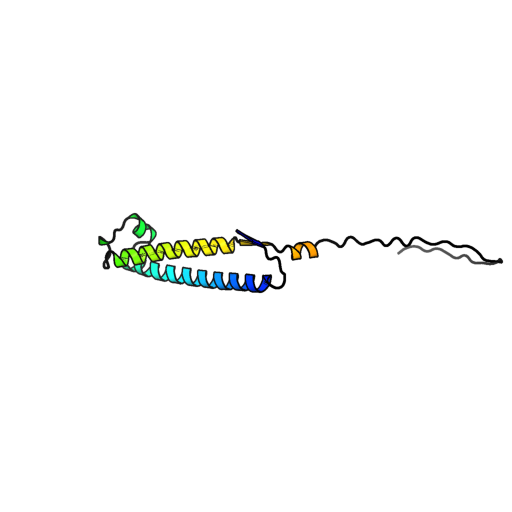 1
ATOM 661 N N . GLU A 1 85 ? 9.167 -6.819 -4.937 1.00 94.25 85 GLU A N 1
ATOM 662 C CA . GLU A 1 85 ? 9.488 -7.622 -6.125 1.00 94.25 85 GLU A CA 1
ATOM 663 C C . GLU A 1 85 ? 10.332 -6.853 -7.155 1.00 94.25 85 GLU A C 1
ATOM 665 O O . GLU A 1 85 ? 11.253 -7.420 -7.754 1.00 94.25 85 GLU A O 1
ATOM 670 N N . LEU A 1 86 ? 10.055 -5.557 -7.338 1.00 93.81 86 LEU A N 1
ATOM 671 C CA . LEU A 1 86 ? 10.781 -4.680 -8.263 1.00 93.81 86 LEU A CA 1
ATOM 672 C C . LEU A 1 86 ? 12.157 -4.240 -7.743 1.00 93.81 86 LEU A C 1
ATOM 674 O O . LEU A 1 86 ? 13.054 -3.967 -8.545 1.00 93.81 86 LEU A O 1
ATOM 678 N N . ASP A 1 87 ? 12.353 -4.156 -6.427 1.00 91.69 87 ASP A N 1
ATOM 679 C CA . ASP A 1 87 ? 13.668 -3.899 -5.826 1.00 91.69 87 ASP A CA 1
ATOM 680 C C . ASP A 1 87 ? 14.562 -5.158 -5.832 1.00 91.69 87 ASP A C 1
ATOM 682 O O . ASP A 1 87 ? 15.777 -5.036 -5.976 1.00 91.69 87 ASP A O 1
ATOM 686 N N . HIS A 1 88 ? 13.976 -6.363 -5.836 1.00 90.06 88 HIS A N 1
ATOM 687 C CA . HIS A 1 88 ? 14.680 -7.642 -6.050 1.00 90.06 88 HIS A CA 1
ATOM 688 C C . HIS A 1 88 ? 14.699 -8.106 -7.527 1.00 90.06 88 HIS A C 1
ATOM 690 O O . HIS A 1 88 ? 14.972 -9.275 -7.832 1.00 90.06 88 HIS A O 1
ATOM 696 N N . ALA A 1 89 ? 14.384 -7.221 -8.478 1.00 87.00 89 ALA A N 1
ATOM 697 C CA . ALA A 1 89 ? 14.436 -7.528 -9.904 1.00 87.00 89 ALA A CA 1
ATOM 698 C C . ALA A 1 89 ? 15.869 -7.406 -10.452 1.00 87.00 89 ALA A C 1
ATOM 700 O O . ALA A 1 89 ? 16.511 -6.362 -10.343 1.00 87.00 89 ALA A O 1
ATOM 701 N N . HIS A 1 90 ? 16.359 -8.461 -11.108 1.00 81.50 90 HIS A N 1
ATOM 702 C CA . HIS A 1 90 ? 17.661 -8.456 -11.776 1.00 81.50 90 HIS A CA 1
ATOM 703 C C . HIS A 1 90 ? 17.507 -8.266 -13.290 1.00 81.50 90 HIS A C 1
ATOM 705 O O . HIS A 1 90 ? 16.731 -8.964 -13.946 1.00 81.50 90 HIS A O 1
ATOM 711 N N . PHE A 1 91 ? 18.290 -7.353 -13.863 1.00 81.00 91 PHE A N 1
ATOM 712 C CA . PHE A 1 91 ? 18.301 -7.084 -15.301 1.00 81.00 91 PHE A CA 1
ATOM 713 C C . PHE A 1 91 ? 19.440 -7.832 -15.991 1.00 81.00 91 PHE A C 1
ATOM 715 O O . PHE A 1 91 ? 20.607 -7.675 -15.629 1.00 81.00 91 PHE A O 1
ATOM 722 N N . SER A 1 92 ? 19.101 -8.620 -17.009 1.00 79.31 92 SER A N 1
ATOM 723 C CA . SER A 1 92 ? 20.066 -9.312 -17.861 1.00 79.31 92 SER A CA 1
ATOM 724 C C . SER A 1 92 ? 20.209 -8.587 -19.197 1.00 79.31 92 SER A C 1
ATOM 726 O O . SER A 1 92 ? 19.224 -8.322 -19.891 1.00 79.31 92 SER A O 1
ATOM 728 N N . PHE A 1 93 ? 21.454 -8.294 -19.574 1.00 79.38 93 PHE A N 1
ATOM 729 C CA . PHE A 1 93 ? 21.812 -7.609 -20.816 1.00 79.38 93 PHE A CA 1
ATOM 730 C C . PHE A 1 93 ? 22.751 -8.499 -21.647 1.00 79.38 93 PHE A C 1
ATOM 732 O O . PHE A 1 93 ? 23.973 -8.368 -21.527 1.00 79.38 93 PHE A O 1
ATOM 739 N N . PRO A 1 94 ? 22.231 -9.403 -22.502 1.00 76.06 94 PRO A N 1
ATOM 740 C CA . PRO A 1 94 ? 23.065 -10.332 -23.275 1.00 76.06 94 PRO A CA 1
ATOM 741 C C . PRO A 1 94 ? 24.146 -9.625 -24.114 1.00 76.06 94 PRO A C 1
ATOM 743 O O . PRO A 1 94 ? 25.311 -10.020 -24.110 1.00 76.06 94 PRO A O 1
ATOM 746 N N . TRP A 1 95 ? 23.792 -8.492 -24.730 1.00 72.56 95 TRP A N 1
ATOM 747 C CA . TRP A 1 95 ? 24.694 -7.638 -25.514 1.00 72.56 95 TRP A CA 1
ATOM 748 C C . TRP A 1 95 ? 25.801 -6.950 -24.692 1.00 72.56 95 TRP A C 1
ATOM 750 O O . TRP A 1 95 ? 26.758 -6.423 -25.264 1.00 72.56 95 TRP A O 1
ATOM 760 N N . LEU A 1 96 ? 25.688 -6.908 -23.359 1.00 70.50 96 LEU A N 1
ATOM 761 C CA . LEU A 1 96 ? 26.719 -6.349 -22.481 1.00 70.50 96 LEU A CA 1
ATOM 762 C C . LEU A 1 96 ? 27.847 -7.364 -22.248 1.00 70.50 96 LEU A C 1
ATOM 764 O O . LEU A 1 96 ? 29.019 -6.987 -22.277 1.00 70.50 96 LEU A O 1
ATOM 768 N N . VAL A 1 97 ? 27.490 -8.645 -22.092 1.00 66.69 97 VAL A N 1
ATOM 769 C CA . VAL A 1 97 ? 28.424 -9.768 -21.897 1.00 66.69 97 VAL A CA 1
ATOM 770 C C . VAL A 1 97 ? 29.331 -9.932 -23.116 1.00 66.69 97 VAL A C 1
ATOM 772 O O . VAL A 1 97 ? 30.549 -10.024 -22.984 1.00 66.69 97 VAL A O 1
ATOM 775 N N . GLU A 1 98 ? 28.753 -9.877 -24.315 1.00 61.09 98 GLU A N 1
ATOM 776 C CA . GLU A 1 98 ? 29.481 -10.063 -25.575 1.00 61.09 98 GLU A CA 1
ATOM 777 C C . GLU A 1 98 ? 30.523 -8.958 -25.841 1.00 61.09 98 GLU A C 1
ATOM 779 O O . GLU A 1 98 ? 31.549 -9.200 -26.476 1.00 61.09 98 GLU A O 1
ATOM 784 N N . ARG A 1 99 ? 30.331 -7.759 -25.267 1.00 58.84 99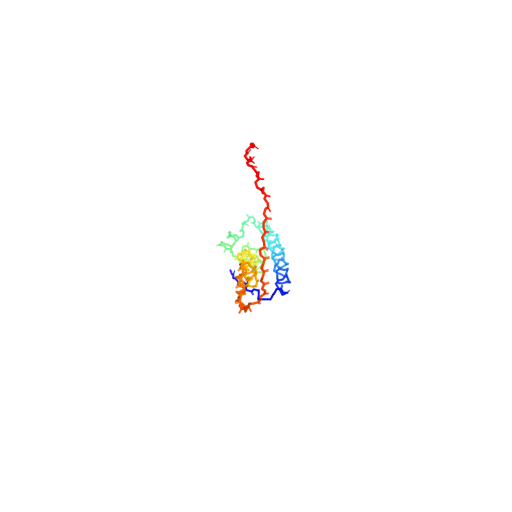 ARG A N 1
ATOM 785 C CA . ARG A 1 99 ? 31.313 -6.661 -25.313 1.00 58.84 99 ARG A CA 1
ATOM 786 C C . ARG A 1 99 ? 32.472 -6.832 -24.318 1.00 58.84 99 ARG A C 1
ATOM 788 O O . ARG A 1 99 ? 33.500 -6.182 -24.489 1.00 58.84 99 ARG A O 1
ATOM 795 N N . MET A 1 100 ? 32.315 -7.661 -23.284 1.00 55.38 100 MET A N 1
ATOM 796 C CA . MET A 1 100 ? 33.340 -7.909 -22.258 1.00 55.38 100 MET A CA 1
ATOM 797 C C . MET A 1 100 ? 34.241 -9.113 -22.561 1.00 55.38 100 MET A C 1
ATOM 799 O O . MET A 1 100 ? 35.259 -9.293 -21.893 1.00 55.38 100 MET A O 1
ATOM 803 N N . LEU A 1 101 ? 33.913 -9.924 -23.569 1.00 55.03 101 LEU A N 1
ATOM 804 C CA . LEU A 1 101 ? 34.785 -11.009 -24.012 1.00 55.03 101 LEU A CA 1
ATOM 805 C C . LEU A 1 101 ? 36.016 -10.434 -24.742 1.00 55.03 101 LEU A C 1
ATOM 807 O O . LEU A 1 101 ? 35.854 -9.666 -25.695 1.00 55.03 101 LEU A O 1
ATOM 811 N N . PRO A 1 102 ? 37.254 -10.802 -24.353 1.00 52.62 102 PRO A N 1
ATOM 812 C CA . PRO A 1 102 ? 38.440 -10.360 -25.073 1.00 52.62 102 PRO A CA 1
ATOM 813 C C . PRO A 1 102 ? 38.395 -10.911 -26.500 1.00 52.62 102 PRO A C 1
ATOM 815 O O . PRO A 1 102 ? 38.271 -12.122 -26.710 1.00 52.62 102 PRO A O 1
ATOM 818 N N . LYS A 1 103 ? 38.502 -10.022 -27.497 1.00 54.34 103 LYS A N 1
ATOM 819 C CA . LYS A 1 103 ? 38.576 -10.427 -28.905 1.00 54.34 103 LYS A CA 1
ATOM 820 C C . LYS A 1 103 ? 39.735 -11.407 -29.071 1.00 54.34 103 LYS A C 1
ATOM 822 O O . LYS A 1 103 ? 40.884 -11.031 -28.857 1.00 54.34 103 LYS A O 1
ATOM 827 N N . LYS A 1 104 ? 39.444 -12.644 -29.492 1.00 52.50 104 LYS A N 1
ATOM 828 C CA . LYS A 1 104 ? 40.484 -13.597 -29.893 1.00 52.50 104 LYS A CA 1
ATOM 829 C C . LYS A 1 104 ? 41.227 -13.015 -31.090 1.00 52.50 104 LYS A C 1
ATOM 831 O O . LYS A 1 104 ? 40.698 -12.981 -32.203 1.00 52.50 104 LYS A O 1
ATOM 836 N N . GLU A 1 105 ? 42.429 -12.523 -30.829 1.00 44.25 105 GLU A N 1
ATOM 837 C CA . GLU A 1 105 ? 43.286 -11.887 -31.816 1.00 44.25 105 GLU A CA 1
ATOM 838 C C . GLU A 1 105 ? 43.585 -12.881 -32.942 1.00 44.25 105 GLU A C 1
ATOM 840 O O . GLU A 1 105 ? 44.224 -13.918 -32.746 1.00 44.25 105 GLU A O 1
ATOM 845 N N . HIS A 1 106 ? 43.049 -12.604 -34.132 1.00 46.84 106 HIS A N 1
ATOM 846 C CA . HIS A 1 106 ? 43.261 -13.449 -35.298 1.00 46.84 106 HIS A CA 1
ATOM 847 C C . HIS A 1 106 ? 44.685 -13.218 -35.796 1.00 46.84 106 HIS A C 1
ATOM 849 O O . HIS A 1 106 ? 44.942 -12.313 -36.589 1.00 46.84 106 HIS A O 1
ATOM 855 N N . ARG A 1 107 ? 45.618 -14.040 -35.305 1.00 41.56 107 ARG A N 1
ATOM 856 C CA . ARG A 1 107 ? 47.030 -14.019 -35.694 1.00 41.56 107 ARG A CA 1
ATOM 857 C C . ARG A 1 107 ? 47.175 -14.411 -37.167 1.00 41.56 107 ARG A C 1
ATOM 859 O O . ARG A 1 107 ? 47.416 -15.576 -37.489 1.00 41.56 107 ARG A O 1
ATOM 866 N N . VAL A 1 108 ? 47.031 -13.424 -38.055 1.00 48.00 108 VAL A N 1
ATOM 867 C CA . VAL A 1 108 ? 47.254 -13.557 -39.499 1.00 48.00 108 VAL A CA 1
ATOM 868 C C . VAL A 1 108 ? 48.649 -14.124 -39.711 1.00 48.00 108 VAL A C 1
ATOM 870 O O . VAL A 1 108 ? 49.661 -13.448 -39.527 1.00 48.00 108 VAL A O 1
ATOM 873 N N . THR A 1 109 ? 48.709 -15.400 -40.075 1.00 46.91 109 THR A N 1
ATOM 874 C CA . THR A 1 109 ? 49.975 -16.066 -40.349 1.00 46.91 109 THR A CA 1
ATOM 875 C C . THR A 1 109 ? 50.404 -15.652 -41.751 1.00 46.91 109 THR A C 1
ATOM 877 O O . THR A 1 109 ? 49.982 -16.259 -42.735 1.00 46.91 109 THR A O 1
ATOM 880 N N . GLN A 1 110 ? 51.215 -14.594 -41.858 1.00 48.75 110 GLN A N 1
ATOM 881 C CA . GLN A 1 110 ? 51.905 -14.269 -43.107 1.00 48.75 110 GLN A CA 1
ATOM 882 C C . GLN A 1 110 ? 52.801 -15.453 -43.485 1.00 48.75 110 GLN A C 1
ATOM 884 O O . GLN A 1 110 ? 53.916 -15.614 -42.993 1.00 48.75 110 GLN A O 1
ATOM 889 N N . ARG A 1 111 ? 52.278 -16.322 -44.353 1.00 43.00 111 ARG A N 1
ATOM 890 C CA . ARG A 1 111 ? 53.024 -17.434 -44.930 1.00 43.00 111 ARG A CA 1
ATOM 891 C C . ARG A 1 111 ? 54.000 -16.840 -45.942 1.00 43.00 111 ARG A C 1
ATOM 893 O O . ARG A 1 111 ? 53.601 -16.492 -47.052 1.00 43.00 111 ARG A O 1
ATOM 900 N N . LEU A 1 112 ? 55.255 -16.686 -45.519 1.00 42.78 112 LEU A N 1
ATOM 901 C CA . LEU A 1 112 ? 56.353 -16.197 -46.350 1.00 42.78 112 LEU A CA 1
ATOM 902 C C . LEU A 1 112 ? 56.411 -17.003 -47.651 1.00 42.78 112 LEU A C 1
ATOM 904 O O . LEU A 1 112 ? 56.623 -18.216 -47.636 1.00 42.78 112 LEU A O 1
ATOM 908 N N . ARG A 1 113 ? 56.205 -16.316 -48.775 1.00 38.44 113 ARG A N 1
ATOM 909 C CA . ARG A 1 113 ? 56.426 -16.865 -50.110 1.00 38.44 113 ARG A CA 1
ATOM 910 C C . ARG A 1 113 ? 57.890 -16.591 -50.441 1.00 38.44 113 ARG A C 1
ATOM 912 O O . ARG A 1 113 ? 58.248 -15.452 -50.719 1.00 38.44 113 ARG A O 1
ATOM 919 N N . GLY A 1 114 ? 58.735 -17.605 -50.292 1.00 41.66 114 GLY A N 1
ATOM 920 C CA . GLY A 1 114 ? 60.123 -17.517 -50.727 1.00 41.66 114 GLY A CA 1
ATOM 921 C C . GLY A 1 114 ? 60.199 -17.672 -52.240 1.00 41.66 114 GLY A C 1
ATOM 922 O O . GLY A 1 114 ? 59.571 -18.576 -52.777 1.00 41.66 114 GLY A O 1
ATOM 923 N N . ASP A 1 115 ? 60.989 -16.822 -52.887 1.00 37.97 115 ASP A N 1
ATOM 924 C CA . ASP A 1 115 ? 61.577 -17.080 -54.200 1.00 37.97 115 ASP A CA 1
ATOM 925 C C . ASP A 1 115 ? 62.975 -16.441 -54.254 1.00 37.97 115 ASP A C 1
ATOM 927 O O . ASP A 1 115 ? 63.312 -15.567 -53.452 1.00 37.97 115 ASP A O 1
ATOM 931 N N . THR A 1 116 ? 63.836 -16.984 -55.115 1.00 38.62 116 THR A N 1
ATOM 932 C CA . THR A 1 116 ? 65.303 -17.000 -54.928 1.00 38.62 116 THR A CA 1
ATOM 933 C C . THR A 1 116 ? 66.044 -16.223 -56.031 1.00 38.62 116 THR A C 1
ATOM 935 O O . THR A 1 116 ? 65.501 -16.060 -57.117 1.00 38.62 116 THR A O 1
ATOM 938 N N . GLN A 1 117 ? 67.327 -15.881 -55.790 1.00 38.84 117 GLN A N 1
ATOM 939 C CA . GLN A 1 117 ? 68.305 -15.250 -56.720 1.00 38.84 117 GLN A CA 1
ATOM 940 C C . GLN A 1 117 ? 68.157 -13.704 -56.849 1.00 38.84 117 GLN A C 1
ATOM 942 O O . GLN A 1 117 ? 67.042 -13.211 -56.824 1.00 38.84 117 GLN A O 1
ATOM 947 N N . ARG A 1 118 ? 69.190 -12.841 -56.986 1.00 34.56 118 ARG A N 1
ATOM 948 C CA . ARG A 1 118 ? 70.677 -12.955 -57.088 1.00 34.56 118 ARG A CA 1
ATOM 949 C C . ARG A 1 118 ? 71.333 -11.531 -57.017 1.00 34.56 118 ARG A C 1
ATOM 951 O O . ARG A 1 118 ? 70.574 -10.577 -56.951 1.00 34.56 118 ARG A O 1
ATOM 958 N N . GLU A 1 119 ? 72.652 -11.231 -57.046 1.00 33.38 119 GLU A N 1
ATOM 959 C CA . GLU A 1 119 ? 73.958 -11.950 -57.040 1.00 33.38 119 GLU A CA 1
ATOM 960 C C . GLU A 1 119 ? 75.094 -11.007 -56.492 1.00 33.38 119 GLU A C 1
ATOM 962 O O . GLU A 1 119 ? 74.995 -9.793 -56.624 1.00 33.38 119 GLU A O 1
ATOM 967 N N . THR A 1 120 ? 76.229 -11.561 -56.024 1.00 35.06 120 THR A N 1
ATOM 968 C CA . THR A 1 120 ? 77.634 -11.025 -56.067 1.00 35.06 120 THR A CA 1
ATOM 969 C C . THR A 1 120 ? 78.303 -10.092 -55.011 1.00 35.06 120 THR A C 1
ATOM 971 O O . THR A 1 120 ? 77.887 -8.971 -54.764 1.00 35.06 120 THR A O 1
ATOM 974 N N . LYS A 1 121 ? 79.517 -10.543 -54.596 1.00 36.81 121 LYS A N 1
ATOM 975 C CA . LYS A 1 121 ? 80.813 -9.820 -54.371 1.00 36.81 121 LYS A CA 1
ATOM 976 C C . LYS A 1 121 ? 81.060 -8.918 -53.122 1.00 36.81 121 LYS A C 1
ATOM 978 O O . LYS A 1 121 ? 80.935 -7.705 -53.176 1.00 36.81 121 LYS A O 1
ATOM 983 N N . HIS A 1 122 ? 81.552 -9.555 -52.043 1.00 31.62 122 HIS A N 1
ATOM 984 C CA . HIS A 1 122 ? 82.861 -9.362 -51.340 1.00 31.62 122 HIS A CA 1
ATOM 985 C C . HIS A 1 122 ? 83.745 -8.089 -51.565 1.00 31.62 122 HIS A C 1
ATOM 987 O O . HIS A 1 122 ? 83.816 -7.624 -52.699 1.00 31.62 122 HIS A O 1
ATOM 993 N N . PRO A 1 123 ? 84.701 -7.754 -50.646 1.00 55.16 123 PRO A N 1
ATOM 994 C CA . PRO A 1 123 ? 84.654 -7.701 -49.162 1.00 55.16 123 PRO A CA 1
ATOM 995 C C . PRO A 1 123 ? 85.452 -6.500 -48.532 1.00 55.16 123 PRO A C 1
ATOM 997 O O . PRO A 1 123 ? 86.069 -5.728 -49.255 1.00 55.16 123 PRO A O 1
ATOM 1000 N N . LEU A 1 124 ? 85.539 -6.447 -47.181 1.00 34.12 124 LEU A N 1
ATOM 1001 C CA . LEU A 1 124 ? 86.654 -5.956 -46.307 1.00 34.12 124 LEU A CA 1
ATOM 1002 C C . LEU A 1 124 ? 86.396 -4.799 -45.308 1.00 34.12 124 LEU A C 1
ATOM 1004 O O . LEU A 1 124 ? 85.950 -3.724 -45.683 1.00 34.12 124 LEU A O 1
ATOM 1008 N N . ARG A 1 125 ? 86.929 -5.025 -44.084 1.00 35.62 125 ARG A N 1
ATOM 1009 C CA . ARG A 1 125 ? 87.290 -4.087 -42.984 1.00 35.62 125 ARG A CA 1
ATOM 1010 C C . ARG A 1 125 ? 86.155 -3.311 -42.281 1.00 35.62 125 ARG A C 1
ATOM 1012 O O . ARG A 1 125 ? 85.161 -2.991 -42.908 1.00 35.62 125 ARG A O 1
ATOM 1019 N N . THR A 1 126 ? 86.253 -2.884 -41.011 1.00 34.88 126 THR A N 1
ATOM 1020 C CA . THR A 1 126 ? 87.031 -3.255 -39.788 1.00 34.88 126 THR A CA 1
ATOM 1021 C C . THR A 1 126 ? 86.409 -2.461 -38.607 1.00 34.88 126 THR A C 1
ATOM 1023 O O . THR A 1 126 ? 85.697 -1.495 -38.865 1.00 34.88 126 THR A O 1
ATOM 1026 N N . SER A 1 127 ? 86.733 -2.825 -37.352 1.00 41.19 127 SER A N 1
ATOM 1027 C CA . SER A 1 127 ? 86.350 -2.184 -36.065 1.00 41.19 127 SER A CA 1
ATOM 1028 C C . SER A 1 127 ? 85.040 -2.747 -35.487 1.00 41.19 127 SER A C 1
ATOM 1030 O O . SER A 1 127 ? 84.015 -2.682 -36.150 1.00 41.19 127 SER A O 1
ATOM 1032 N N . VAL A 1 128 ? 84.979 -3.440 -34.337 1.00 43.22 128 VAL A N 1
ATOM 1033 C CA . VAL A 1 128 ? 85.712 -3.372 -33.042 1.00 43.22 128 VAL A CA 1
ATOM 1034 C C . VAL A 1 128 ? 85.391 -2.105 -32.241 1.00 43.22 128 VAL A C 1
ATOM 1036 O O . VAL A 1 128 ? 85.391 -1.021 -32.811 1.00 43.22 128 VAL A O 1
ATOM 1039 N N . ILE A 1 129 ? 85.220 -2.301 -30.919 1.00 44.50 129 ILE A N 1
ATOM 1040 C CA . ILE A 1 129 ? 84.856 -1.386 -29.808 1.00 44.50 129 ILE A CA 1
ATOM 1041 C C . ILE A 1 129 ? 83.385 -1.567 -29.382 1.00 44.50 129 ILE A C 1
ATOM 1043 O O . ILE A 1 129 ? 82.508 -1.558 -30.232 1.00 44.50 129 ILE A O 1
ATOM 1047 N N . SER A 1 130 ? 82.993 -1.641 -28.105 1.00 39.88 130 SER A N 1
ATOM 1048 C CA . SER A 1 130 ? 83.590 -2.072 -26.824 1.00 39.88 130 SER A CA 1
ATOM 1049 C C . SER A 1 130 ? 82.522 -1.825 -25.740 1.00 39.88 130 SER A C 1
ATOM 1051 O O . SER A 1 130 ? 81.807 -0.831 -25.798 1.00 39.88 130 SER A O 1
ATOM 1053 N N . LEU A 1 131 ? 82.466 -2.720 -24.755 1.00 39.88 131 LEU A N 1
ATOM 1054 C CA . LEU A 1 131 ? 81.851 -2.640 -23.416 1.00 39.88 131 LEU A CA 1
ATOM 1055 C C . LEU A 1 131 ? 81.482 -1.257 -22.821 1.00 39.88 131 LEU A C 1
ATOM 1057 O O . LEU A 1 131 ? 82.325 -0.367 -22.771 1.00 39.88 131 LEU A O 1
ATOM 1061 N N . CYS A 1 132 ? 80.282 -1.173 -22.220 1.00 36.03 132 CYS A N 1
ATOM 1062 C CA . CYS A 1 132 ? 79.989 -0.949 -20.777 1.00 36.03 132 CYS A CA 1
ATOM 1063 C C . CYS A 1 132 ? 78.447 -0.887 -20.604 1.00 36.03 132 CYS A C 1
ATOM 1065 O O . CYS A 1 132 ? 77.779 -0.325 -21.461 1.00 36.03 132 CYS A O 1
ATOM 1067 N N . SER A 1 133 ? 77.755 -1.542 -19.662 1.00 36.72 133 SER A N 1
ATOM 1068 C CA . SER A 1 133 ? 77.965 -1.840 -18.230 1.00 36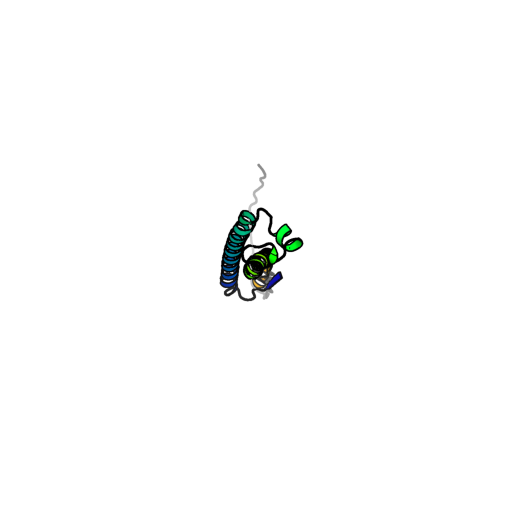.72 133 SER A CA 1
ATOM 1069 C C . SER A 1 133 ? 77.563 -0.697 -17.281 1.00 36.72 133 SER A C 1
ATOM 1071 O O . SER A 1 133 ? 78.285 0.282 -17.161 1.00 36.72 133 SER A O 1
ATOM 1073 N N . SER A 1 134 ? 76.428 -0.919 -16.605 1.00 39.62 134 SER A N 1
ATOM 1074 C CA . SER A 1 134 ? 75.986 -0.472 -15.266 1.00 39.62 134 SER A CA 1
ATOM 1075 C C . SER A 1 134 ? 76.280 0.944 -14.745 1.00 39.62 134 SER A C 1
ATOM 1077 O O . SER A 1 134 ? 77.429 1.266 -14.450 1.00 39.62 134 SER A O 1
ATOM 1079 N N . ALA A 1 135 ? 75.208 1.659 -14.380 1.00 46.66 135 ALA A N 1
ATOM 1080 C CA . ALA A 1 135 ? 74.921 2.074 -12.994 1.00 46.66 135 ALA A CA 1
ATOM 1081 C C . ALA A 1 135 ? 73.424 2.407 -12.844 1.00 46.66 135 ALA A C 1
ATOM 1083 O O . ALA A 1 135 ? 72.905 3.100 -13.746 1.00 46.66 135 ALA A O 1
#

Radius of gyration: 38.27 Å; chains: 1; bounding box: 108×26×76 Å

Foldseek 3Di:
DEDEDADPVVVPVVVVVLVVVLVVLVVLLVVLVVVQVVVCVVLVHHLVCCVPPDAQVVDPNRPVVSCVNVVSVVSNVVSVVVSVVSVPYHYDYPVVVVVPDPPPPPPPPPPDDDDDDDDDDDDDDDDDDDDDDDD